Protein AF-A0A7S4LPQ0-F1 (afdb_monomer_lite)

pLDDT: mean 81.37, std 16.53, range [45.31, 95.94]

Secondary structure (DSSP, 8-state):
-TTTTT--SSPEEEEPBHHHHHTT-STT--SB--SSSEE-PBSSS-EEEE-TTSTTSEEEEEB-TT-B-STTT-EEEE--S-EE--EEEE--HHHHHHHHHH-PPPP-

Foldseek 3Di:
DVVVCPPPDQKHKDFAALVCQQAVVAPPDDQAAQDQFKEFHDDDVQFADADPPDPVRGAGWTGHHGGGRHNVGIDRPHDDDDYDTDMGIHHDPVVVVVVVVVCDDPDD

Sequence (108 aa):
CKDAADAGDEDTIRAAKQSELDQRTISGLPETNTEAMSIVGLCPACAGDTHSAAVTGHKRKCFRAGGVINSTEVSDDCLGANVLAVCVVDLSLADHNAAKTTVAPPAP

Structure (mmCIF, N/CA/C/O backbone):
data_AF-A0A7S4LPQ0-F1
#
_entry.id   AF-A0A7S4LPQ0-F1
#
loop_
_atom_site.group_PDB
_atom_site.id
_atom_site.type_symbol
_atom_site.label_atom_id
_atom_site.label_alt_id
_atom_site.label_comp_id
_atom_site.label_asym_id
_atom_site.label_entity_id
_atom_site.label_seq_id
_atom_site.pdbx_PDB_ins_code
_atom_site.Cartn_x
_atom_site.Cartn_y
_atom_site.Cartn_z
_atom_site.occupancy
_atom_site.B_iso_or_equiv
_atom_site.auth_seq_id
_atom_site.auth_comp_id
_atom_site.auth_asym_id
_atom_site.auth_atom_id
_atom_site.pdbx_PDB_model_num
ATOM 1 N N . CYS A 1 1 ? 5.945 -6.845 11.814 1.00 58.69 1 CYS A N 1
ATOM 2 C CA . CYS A 1 1 ? 5.292 -7.989 11.133 1.00 58.69 1 CYS A CA 1
ATOM 3 C C . CYS A 1 1 ? 6.058 -9.304 11.281 1.00 58.69 1 CYS A C 1
ATOM 5 O O . CYS A 1 1 ? 5.411 -10.332 11.392 1.00 58.69 1 CYS A O 1
ATOM 7 N N . LYS A 1 2 ? 7.402 -9.309 11.243 1.00 49.44 2 LYS A N 1
ATOM 8 C CA . LYS A 1 2 ? 8.201 -10.549 11.249 1.00 49.44 2 LYS A CA 1
ATOM 9 C C . LYS A 1 2 ? 8.147 -11.313 12.582 1.00 49.44 2 LYS A C 1
ATOM 11 O O . LYS A 1 2 ? 8.108 -12.532 12.550 1.00 49.44 2 LYS A O 1
ATOM 16 N N . ASP A 1 3 ? 8.063 -10.606 13.705 1.00 47.50 3 ASP A N 1
ATOM 17 C CA . ASP A 1 3 ? 8.036 -11.197 15.058 1.00 47.50 3 ASP A CA 1
ATOM 18 C C . ASP A 1 3 ? 6.631 -11.596 15.531 1.00 47.50 3 ASP A C 1
ATOM 20 O O . ASP A 1 3 ? 6.457 -12.168 16.597 1.00 47.50 3 ASP A O 1
ATOM 24 N N . ALA A 1 4 ? 5.617 -11.266 14.737 1.00 49.56 4 ALA A N 1
ATOM 25 C CA . ALA A 1 4 ? 4.217 -11.419 15.096 1.00 49.56 4 ALA A CA 1
ATOM 26 C C . ALA A 1 4 ? 3.597 -12.695 14.485 1.00 49.56 4 ALA A C 1
ATOM 28 O O . ALA A 1 4 ? 2.559 -13.161 14.927 1.00 49.56 4 ALA A O 1
ATOM 29 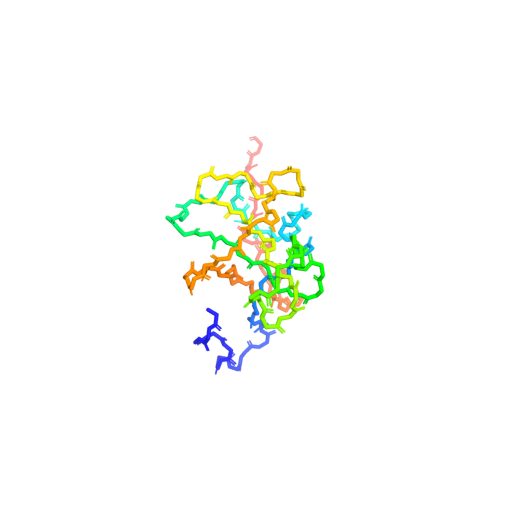N N . ALA A 1 5 ? 4.268 -13.294 13.496 1.00 46.09 5 ALA A N 1
ATOM 30 C CA . ALA A 1 5 ? 3.856 -14.546 12.860 1.00 46.09 5 ALA A CA 1
ATOM 31 C C . ALA A 1 5 ? 4.184 -15.809 13.690 1.00 46.09 5 ALA A C 1
ATOM 33 O O . ALA A 1 5 ? 3.807 -16.902 13.283 1.00 46.09 5 ALA A O 1
ATOM 34 N N . ASP A 1 6 ? 4.902 -15.669 14.813 1.00 45.31 6 ASP A N 1
ATOM 35 C CA . ASP A 1 6 ? 5.357 -16.784 15.667 1.00 45.31 6 ASP A CA 1
ATOM 36 C C . ASP A 1 6 ? 4.479 -16.983 16.922 1.00 45.31 6 ASP A C 1
ATOM 38 O O . ASP A 1 6 ? 4.649 -17.943 17.668 1.00 45.31 6 ASP A O 1
ATOM 42 N N . ALA A 1 7 ? 3.509 -16.091 17.162 1.00 48.59 7 ALA A N 1
ATOM 43 C CA . ALA A 1 7 ? 2.566 -16.213 18.269 1.00 48.59 7 ALA A CA 1
ATOM 44 C C . ALA A 1 7 ? 1.367 -17.066 17.825 1.00 48.59 7 ALA A C 1
ATOM 46 O O . ALA A 1 7 ? 0.451 -16.578 17.174 1.00 48.59 7 ALA A O 1
ATOM 47 N N . GLY A 1 8 ? 1.418 -18.366 18.118 1.00 49.19 8 GLY A N 1
ATOM 48 C CA . GLY A 1 8 ? 0.379 -19.342 17.780 1.00 49.19 8 GLY A CA 1
ATOM 49 C C . GLY A 1 8 ? -0.895 -19.234 18.622 1.00 49.19 8 GLY A C 1
ATOM 50 O O . GLY A 1 8 ? -1.208 -20.173 19.346 1.00 49.19 8 GLY A O 1
ATOM 51 N N . ASP A 1 9 ? -1.631 -18.135 18.490 1.00 49.50 9 ASP A N 1
ATOM 52 C CA . ASP A 1 9 ? -2.990 -17.971 19.015 1.00 49.50 9 ASP A CA 1
ATOM 53 C C . ASP A 1 9 ? -3.812 -17.265 17.924 1.00 49.50 9 ASP A C 1
ATOM 55 O O . ASP A 1 9 ? -3.371 -16.217 17.475 1.00 49.50 9 ASP A O 1
ATOM 59 N N . GLU A 1 10 ? -4.886 -17.919 17.455 1.00 54.53 10 GLU A N 1
ATOM 60 C CA . GLU A 1 10 ? -6.003 -17.637 16.503 1.00 54.53 10 GLU A CA 1
ATOM 61 C C . GLU A 1 10 ? -6.105 -16.314 15.679 1.00 54.53 10 GLU A C 1
ATOM 63 O O . GLU A 1 10 ? -6.946 -16.230 14.780 1.00 54.53 10 GLU A O 1
ATOM 68 N N . ASP A 1 11 ? -5.263 -15.310 15.899 1.00 61.94 11 ASP A N 1
ATOM 69 C CA . ASP A 1 11 ? -5.135 -14.066 15.148 1.00 61.94 11 ASP A CA 1
ATOM 70 C C . ASP A 1 11 ? -4.010 -14.162 14.105 1.00 61.94 11 ASP A C 1
ATOM 72 O O . ASP A 1 11 ? -2.843 -14.439 14.395 1.00 61.94 11 ASP A O 1
ATOM 76 N N . THR A 1 12 ? -4.338 -13.896 12.839 1.00 74.56 12 THR A N 1
ATOM 77 C CA . THR A 1 12 ? -3.337 -13.941 11.764 1.00 74.56 12 THR A CA 1
ATOM 78 C C . THR A 1 12 ? -2.675 -12.582 11.615 1.00 74.56 12 THR A C 1
ATOM 80 O O . THR A 1 12 ? -3.311 -11.603 11.226 1.00 74.56 12 THR A O 1
ATOM 83 N N . ILE A 1 13 ? -1.367 -12.518 11.868 1.00 83.31 13 ILE A N 1
ATOM 84 C CA . ILE A 1 13 ? -0.601 -11.286 11.677 1.00 83.31 13 ILE A CA 1
ATOM 85 C C . ILE A 1 13 ? 0.075 -11.293 10.310 1.00 83.31 13 ILE A C 1
ATOM 87 O O . ILE A 1 13 ? 0.893 -12.157 9.990 1.00 83.31 13 ILE A O 1
ATOM 91 N N . ARG A 1 14 ? -0.243 -10.291 9.489 1.00 88.75 14 ARG A N 1
ATOM 92 C CA . ARG A 1 14 ? 0.272 -10.163 8.120 1.00 88.75 14 ARG A CA 1
ATOM 93 C C . ARG A 1 14 ? 0.611 -8.724 7.768 1.00 88.75 14 ARG A C 1
ATOM 95 O O . ARG A 1 14 ? 0.199 -7.781 8.431 1.00 88.75 14 ARG A O 1
ATOM 102 N N . ALA A 1 15 ? 1.368 -8.532 6.694 1.00 90.94 15 ALA A N 1
ATOM 103 C CA . ALA A 1 15 ? 1.504 -7.201 6.115 1.00 90.94 15 ALA A CA 1
ATOM 104 C C . ALA A 1 15 ? 0.250 -6.832 5.298 1.00 90.94 15 ALA A C 1
ATOM 106 O O . ALA A 1 15 ? -0.379 -7.692 4.674 1.00 90.94 15 ALA A O 1
ATOM 107 N N . ALA A 1 16 ? -0.096 -5.547 5.297 1.00 93.25 16 ALA A N 1
ATOM 108 C CA . ALA A 1 16 ? -1.195 -4.998 4.511 1.00 93.25 16 ALA A CA 1
ATOM 109 C C . ALA A 1 16 ? -0.978 -5.201 3.005 1.00 93.25 16 ALA A C 1
ATOM 111 O O . ALA A 1 16 ? 0.135 -5.044 2.493 1.00 93.25 16 ALA A O 1
ATOM 112 N N . LYS A 1 17 ? -2.054 -5.498 2.276 1.00 94.50 17 LYS A N 1
ATOM 113 C CA . LYS A 1 17 ? -2.075 -5.523 0.808 1.00 94.50 17 LYS A CA 1
ATOM 114 C C . LYS A 1 17 ? -2.180 -4.101 0.263 1.00 94.50 17 LYS A C 1
ATOM 116 O O . LYS A 1 17 ? -2.776 -3.235 0.898 1.00 94.50 17 LYS A O 1
ATOM 121 N N . GLN A 1 18 ? -1.670 -3.867 -0.946 1.00 95.19 18 GLN A N 1
ATOM 122 C CA . GLN A 1 18 ? -1.765 -2.553 -1.590 1.00 95.19 18 GLN A CA 1
ATOM 123 C C . GLN A 1 18 ? -3.220 -2.098 -1.726 1.00 95.19 18 GLN A C 1
ATOM 125 O O . GLN A 1 18 ? -3.540 -0.973 -1.366 1.00 95.19 18 GLN A O 1
ATOM 130 N N . SER A 1 19 ? -4.116 -2.998 -2.135 1.00 94.69 19 SER A N 1
ATOM 131 C CA . SER A 1 19 ? -5.542 -2.694 -2.272 1.00 94.69 19 SER A CA 1
ATOM 132 C C . SER A 1 19 ? -6.207 -2.270 -0.960 1.00 94.69 19 SER A C 1
ATOM 134 O O . SER A 1 19 ? -7.128 -1.464 -0.986 1.00 94.69 19 SER A O 1
ATOM 136 N N . GLU A 1 20 ? -5.759 -2.804 0.181 1.00 94.69 20 GLU A N 1
ATOM 137 C CA . GLU A 1 20 ? -6.307 -2.443 1.495 1.00 94.69 20 GLU A CA 1
ATOM 138 C C . GLU A 1 20 ? -5.864 -1.043 1.930 1.00 94.69 20 GLU A C 1
ATOM 140 O O . GLU A 1 20 ? -6.636 -0.325 2.564 1.00 94.69 20 GLU A O 1
ATOM 145 N N . LEU A 1 21 ? -4.639 -0.645 1.570 1.00 94.88 21 LEU A N 1
ATOM 146 C CA . LEU A 1 21 ? -4.135 0.707 1.806 1.00 94.88 21 LEU A CA 1
ATOM 147 C C . LEU A 1 21 ? -4.803 1.714 0.862 1.00 94.88 21 LEU A C 1
ATOM 149 O O . LEU A 1 21 ? -5.281 2.748 1.316 1.00 94.88 21 LEU A O 1
ATOM 153 N N . ASP A 1 22 ? -4.907 1.377 -0.426 1.00 94.38 22 ASP A N 1
ATOM 154 C CA . ASP A 1 22 ? -5.554 2.210 -1.446 1.00 94.38 22 ASP A CA 1
ATOM 155 C C . ASP A 1 22 ? -7.015 2.522 -1.075 1.00 94.38 22 ASP A C 1
ATOM 157 O O . ASP A 1 22 ? -7.466 3.660 -1.210 1.00 94.38 22 ASP A O 1
ATOM 161 N N . GLN A 1 23 ? -7.744 1.510 -0.589 1.00 94.12 23 GLN A N 1
ATOM 162 C CA . GLN A 1 23 ? -9.166 1.597 -0.230 1.00 94.12 23 GLN A CA 1
ATOM 163 C C . GLN A 1 23 ? -9.409 1.951 1.242 1.00 94.12 23 GLN A C 1
ATOM 165 O O . GLN A 1 23 ? -10.561 2.105 1.644 1.00 94.12 23 GLN A O 1
ATOM 170 N N . ARG A 1 24 ? -8.349 2.056 2.052 1.00 93.94 24 ARG A N 1
ATOM 171 C CA . ARG A 1 24 ? -8.423 2.286 3.503 1.00 93.94 24 ARG A CA 1
ATOM 172 C C . ARG A 1 24 ? -9.362 1.317 4.232 1.00 93.94 24 ARG A C 1
ATOM 174 O O . ARG A 1 24 ? -10.129 1.715 5.104 1.00 93.94 24 ARG A O 1
ATOM 181 N N . THR A 1 25 ? -9.301 0.031 3.896 1.00 93.50 25 THR A N 1
ATOM 182 C CA . THR A 1 25 ? -10.173 -0.988 4.510 1.00 93.50 25 THR A CA 1
ATOM 183 C C . THR A 1 25 ? -9.656 -1.509 5.854 1.00 93.50 25 THR A C 1
ATOM 185 O O . THR A 1 25 ? -10.333 -2.304 6.501 1.00 93.50 25 THR A O 1
ATOM 188 N N . ILE A 1 26 ? -8.458 -1.095 6.281 1.00 92.31 26 ILE A N 1
ATOM 189 C CA . ILE A 1 26 ? -7.853 -1.501 7.556 1.00 92.31 26 ILE A CA 1
ATOM 190 C C . ILE A 1 26 ? -8.373 -0.593 8.670 1.00 92.31 26 ILE A C 1
ATOM 192 O O . ILE A 1 26 ? -8.182 0.624 8.640 1.00 92.31 26 ILE A O 1
ATOM 196 N N . SER A 1 27 ? -8.999 -1.196 9.679 1.00 90.38 27 SER A N 1
ATOM 197 C CA . SER A 1 27 ? -9.453 -0.470 10.866 1.00 90.38 27 SER A CA 1
ATOM 198 C C . SER A 1 27 ? -8.271 0.144 11.620 1.00 90.38 27 SER A C 1
ATOM 200 O O . SER A 1 27 ? -7.246 -0.507 11.811 1.00 90.38 27 SER A O 1
ATOM 202 N N . GLY A 1 28 ? -8.409 1.401 12.045 1.00 89.62 28 GLY A N 1
ATOM 203 C CA . GLY A 1 28 ? -7.358 2.125 12.766 1.00 89.62 28 GLY A CA 1
ATOM 204 C C . GLY A 1 28 ? -6.192 2.616 11.899 1.00 89.62 28 GLY A C 1
ATOM 205 O O . GLY A 1 28 ? -5.257 3.202 12.438 1.00 89.62 28 GLY A O 1
ATOM 206 N N . LEU A 1 29 ? -6.236 2.425 10.574 1.00 92.06 29 LEU A N 1
ATOM 207 C CA . LEU A 1 29 ? -5.239 2.996 9.669 1.00 92.06 29 LEU A CA 1
ATOM 208 C C . LEU A 1 29 ? -5.330 4.536 9.697 1.00 92.06 29 LEU A C 1
ATOM 210 O O . LEU A 1 29 ? -6.409 5.078 9.410 1.00 92.06 29 LEU A O 1
ATOM 214 N N . PRO A 1 30 ? -4.234 5.255 10.014 1.00 93.50 30 PRO A N 1
ATOM 215 C CA . PRO A 1 30 ? -4.244 6.712 10.022 1.00 93.50 30 PRO A CA 1
ATOM 216 C C . PRO A 1 30 ? -4.567 7.267 8.631 1.00 93.50 30 PRO A C 1
ATOM 218 O O . PRO A 1 30 ? -4.386 6.603 7.610 1.00 93.50 30 PRO A O 1
ATOM 221 N N . GLU A 1 31 ? -5.067 8.500 8.584 1.00 94.31 31 GLU A N 1
ATOM 222 C CA . GLU A 1 31 ? -5.370 9.159 7.308 1.00 94.31 31 GLU A CA 1
ATOM 223 C C . GLU A 1 31 ? -4.101 9.469 6.514 1.00 94.31 31 GLU A C 1
ATOM 225 O O . GLU A 1 31 ? -4.099 9.372 5.289 1.00 94.31 31 GLU A O 1
ATOM 230 N N . THR A 1 32 ? -3.015 9.797 7.209 1.00 95.94 32 THR A N 1
ATOM 231 C CA . THR A 1 32 ? -1.722 10.141 6.622 1.00 95.94 32 THR A CA 1
ATOM 232 C C . THR A 1 32 ? -0.623 9.218 7.126 1.00 95.94 32 THR A C 1
ATOM 234 O O . THR A 1 32 ? -0.702 8.638 8.211 1.00 95.94 32 THR A O 1
ATOM 237 N N . ASN A 1 33 ? 0.430 9.078 6.327 1.00 94.44 33 ASN A N 1
ATOM 238 C CA . ASN A 1 33 ? 1.639 8.388 6.736 1.00 94.44 33 ASN A CA 1
ATOM 239 C C . ASN A 1 33 ? 2.383 9.227 7.787 1.00 94.44 33 ASN A C 1
ATOM 241 O O . ASN A 1 33 ? 3.033 10.218 7.456 1.00 94.44 33 ASN A O 1
ATOM 245 N N . THR A 1 34 ? 2.298 8.817 9.049 1.00 94.12 34 THR A N 1
ATOM 246 C CA . THR A 1 34 ? 2.963 9.481 10.180 1.00 94.12 34 THR A CA 1
ATOM 247 C C . THR A 1 34 ? 4.447 9.140 10.304 1.00 94.12 34 THR A C 1
ATOM 249 O O . THR A 1 34 ? 5.144 9.725 11.129 1.00 94.12 34 THR A O 1
ATOM 252 N N . GLU A 1 35 ? 4.938 8.197 9.503 1.00 92.44 35 GLU A N 1
ATOM 253 C CA . GLU A 1 35 ? 6.314 7.722 9.548 1.00 92.44 35 GLU A CA 1
ATOM 254 C C . GLU A 1 35 ? 7.231 8.545 8.638 1.00 92.44 35 GLU A C 1
ATOM 256 O O . GLU A 1 35 ? 6.821 9.113 7.625 1.00 92.44 35 GLU A O 1
ATOM 261 N N . ALA A 1 36 ? 8.527 8.552 8.960 1.00 91.50 36 ALA A N 1
ATOM 262 C CA . ALA A 1 36 ? 9.546 9.218 8.143 1.00 91.50 36 ALA A CA 1
ATOM 263 C C . ALA A 1 36 ? 9.861 8.471 6.829 1.00 91.50 36 ALA A C 1
ATOM 265 O O . ALA A 1 36 ? 10.534 9.005 5.947 1.00 91.50 36 ALA A O 1
ATOM 266 N N . MET A 1 37 ? 9.406 7.223 6.699 1.00 92.56 37 MET A N 1
ATOM 267 C CA . MET A 1 37 ? 9.659 6.351 5.551 1.00 92.56 37 MET A CA 1
ATOM 268 C C . MET A 1 37 ? 8.391 6.127 4.732 1.00 92.56 37 MET A C 1
ATOM 270 O O . MET A 1 37 ? 7.276 6.282 5.221 1.00 92.56 37 MET A O 1
ATOM 274 N N . SER A 1 38 ? 8.561 5.726 3.472 1.00 93.56 38 SER A N 1
ATOM 275 C CA . SER A 1 38 ? 7.418 5.424 2.609 1.00 93.56 38 SER A CA 1
ATOM 276 C C . SER A 1 38 ? 6.776 4.091 2.985 1.00 93.56 38 SER A C 1
ATOM 278 O O . SER A 1 38 ? 7.475 3.088 3.150 1.00 93.56 38 SER A O 1
ATOM 280 N N . ILE A 1 39 ? 5.448 4.080 3.072 1.00 94.19 39 ILE A N 1
ATOM 281 C CA . ILE A 1 39 ? 4.659 2.870 3.302 1.00 94.19 39 ILE A CA 1
ATOM 282 C C . ILE A 1 39 ? 4.379 2.189 1.963 1.00 94.19 39 ILE A C 1
ATOM 284 O O . ILE A 1 39 ? 4.033 2.848 0.986 1.00 94.19 39 ILE A O 1
ATOM 288 N N . VAL A 1 40 ? 4.491 0.866 1.922 1.00 93.69 40 VAL A N 1
ATOM 289 C CA . VAL A 1 40 ? 4.222 0.032 0.746 1.00 93.69 40 VAL A CA 1
ATOM 290 C C . VAL A 1 40 ? 3.303 -1.131 1.106 1.00 93.69 40 VAL A C 1
ATOM 292 O O . VAL A 1 40 ? 3.442 -1.742 2.167 1.00 93.69 40 VAL A O 1
ATOM 295 N N . GLY A 1 41 ? 2.394 -1.475 0.196 1.00 92.50 41 GLY A N 1
ATOM 296 C CA . GLY A 1 41 ? 1.547 -2.655 0.324 1.00 92.50 41 GLY A CA 1
ATOM 297 C C . GLY A 1 41 ? 2.155 -3.905 -0.311 1.00 92.50 41 GLY A C 1
ATOM 298 O O . GLY A 1 41 ? 3.014 -3.843 -1.200 1.00 92.50 41 GLY A O 1
ATOM 299 N N . LEU A 1 42 ? 1.689 -5.071 0.135 1.00 91.69 42 LEU A N 1
ATOM 300 C CA . LEU A 1 42 ? 1.918 -6.340 -0.551 1.00 91.69 42 LEU A CA 1
ATOM 301 C C . LEU A 1 42 ? 1.150 -6.394 -1.877 1.00 91.69 42 LEU A C 1
ATOM 303 O O . LEU A 1 42 ? 0.058 -5.847 -2.010 1.00 91.69 42 LEU A O 1
ATOM 307 N N . CYS A 1 43 ? 1.719 -7.102 -2.847 1.00 90.06 43 CYS A N 1
ATOM 308 C CA . CYS A 1 43 ? 1.066 -7.413 -4.116 1.00 90.06 43 CYS A CA 1
ATOM 309 C C . CYS A 1 43 ? -0.087 -8.425 -3.907 1.00 90.06 43 CYS A C 1
ATOM 311 O O . CYS A 1 43 ? -0.035 -9.189 -2.939 1.00 90.06 43 CYS A O 1
ATOM 313 N N . PRO A 1 44 ? -1.102 -8.496 -4.795 1.00 87.69 44 PRO A N 1
ATOM 314 C CA . PRO A 1 44 ? -1.229 -7.838 -6.106 1.00 87.69 44 PRO A CA 1
ATOM 315 C C . PRO A 1 44 ? -1.535 -6.327 -6.026 1.00 87.69 44 PRO A C 1
ATOM 317 O O . PRO A 1 44 ? -1.752 -5.793 -4.947 1.00 87.69 44 PRO A O 1
ATOM 320 N N . ALA A 1 45 ? -1.511 -5.635 -7.174 1.00 90.25 45 ALA A N 1
ATOM 321 C CA . ALA A 1 45 ? -1.733 -4.183 -7.331 1.00 90.25 45 ALA A CA 1
ATOM 322 C C . ALA A 1 45 ? -0.635 -3.239 -6.796 1.00 90.25 45 ALA A C 1
ATOM 324 O O . ALA A 1 45 ? -0.789 -2.027 -6.860 1.00 90.25 45 ALA A O 1
ATOM 325 N N . CYS A 1 46 ? 0.500 -3.775 -6.349 1.00 91.75 46 CYS A N 1
ATOM 326 C CA . CYS A 1 46 ? 1.649 -3.024 -5.824 1.00 91.75 46 CYS A CA 1
ATOM 327 C C . CYS A 1 46 ? 2.547 -2.373 -6.900 1.00 91.75 46 CYS A C 1
ATOM 329 O O . CYS A 1 46 ? 3.489 -1.661 -6.552 1.00 91.75 46 CYS A O 1
ATOM 331 N N . ALA A 1 47 ? 2.334 -2.695 -8.180 1.00 93.44 47 ALA A N 1
ATOM 332 C CA . ALA A 1 47 ? 3.191 -2.246 -9.272 1.00 93.44 47 ALA A CA 1
ATOM 333 C C . ALA A 1 47 ? 2.909 -0.776 -9.590 1.00 93.44 47 ALA A C 1
ATOM 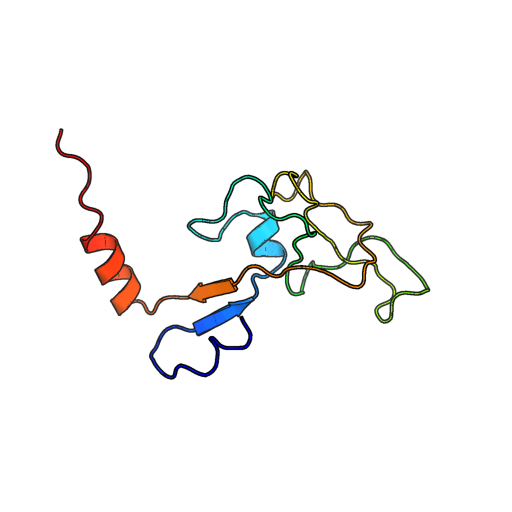335 O O . ALA A 1 47 ? 1.752 -0.406 -9.789 1.00 93.44 47 ALA A O 1
ATOM 336 N N . GLY A 1 48 ? 3.972 0.021 -9.616 1.00 92.94 48 GLY A N 1
ATOM 337 C CA . GLY A 1 48 ? 3.964 1.396 -10.094 1.00 92.94 48 GLY A CA 1
ATOM 338 C C . GLY A 1 48 ? 4.614 1.497 -11.473 1.00 92.94 48 GLY A C 1
ATOM 339 O O . GLY A 1 48 ? 4.478 0.603 -12.317 1.00 92.94 48 GLY A O 1
ATOM 340 N N . ASP A 1 49 ? 5.365 2.573 -11.683 1.00 94.62 49 ASP A N 1
ATOM 341 C CA . ASP A 1 49 ? 5.959 2.903 -12.972 1.00 94.62 49 ASP A CA 1
ATOM 342 C C . ASP A 1 49 ? 6.940 1.837 -13.458 1.00 94.62 49 ASP A C 1
ATOM 344 O O . ASP A 1 49 ? 7.647 1.186 -12.688 1.00 94.62 49 ASP A O 1
ATOM 348 N N . THR A 1 50 ? 7.026 1.670 -14.775 1.00 93.56 50 THR A N 1
ATOM 349 C CA . THR A 1 50 ? 7.991 0.741 -15.372 1.00 93.56 50 THR A CA 1
ATOM 350 C C . THR A 1 50 ? 9.413 1.229 -15.109 1.00 93.56 50 THR A C 1
ATOM 352 O O . THR A 1 50 ? 9.739 2.397 -15.323 1.00 93.56 50 THR A O 1
ATOM 355 N N . HIS A 1 51 ? 10.289 0.330 -14.665 1.00 89.81 51 HIS A N 1
ATOM 356 C CA . HIS A 1 51 ? 11.685 0.658 -14.428 1.00 89.81 51 HIS A CA 1
ATOM 357 C C . HIS A 1 51 ? 12.592 -0.540 -14.677 1.00 89.81 51 HIS A C 1
ATOM 359 O O . HIS A 1 51 ? 12.524 -1.549 -13.980 1.00 89.81 51 HIS A O 1
ATOM 365 N N . SER A 1 52 ? 13.488 -0.401 -15.652 1.00 88.81 52 SER A N 1
ATOM 366 C CA . SER A 1 52 ? 14.374 -1.477 -16.108 1.00 88.81 52 SER A CA 1
ATOM 367 C C . SER A 1 52 ? 15.385 -1.941 -15.059 1.00 88.81 52 SER A C 1
ATOM 369 O O . SER A 1 52 ? 15.853 -3.071 -15.139 1.00 88.81 52 SER A O 1
ATOM 371 N N . ALA A 1 53 ? 15.716 -1.102 -14.072 1.00 84.81 53 ALA A N 1
ATOM 372 C CA . ALA A 1 53 ? 16.598 -1.493 -12.973 1.00 84.81 53 ALA A CA 1
ATOM 373 C C . ALA A 1 53 ? 15.861 -2.218 -11.829 1.00 84.81 53 ALA A C 1
ATOM 375 O O . ALA A 1 53 ? 16.510 -2.736 -10.921 1.00 84.81 53 ALA A O 1
ATOM 376 N N . ALA A 1 54 ? 14.522 -2.258 -11.838 1.00 84.25 54 ALA A N 1
ATOM 377 C CA . ALA A 1 54 ? 13.764 -3.031 -10.862 1.00 84.25 54 ALA A CA 1
ATOM 378 C C . ALA A 1 54 ? 13.735 -4.513 -11.262 1.00 84.25 54 ALA A C 1
ATOM 380 O O . ALA A 1 54 ? 13.470 -4.848 -12.413 1.00 84.25 54 ALA A O 1
ATOM 381 N N . VAL A 1 55 ? 13.928 -5.409 -10.288 1.00 84.31 55 VAL A N 1
ATOM 382 C CA . VAL A 1 55 ? 13.931 -6.873 -10.499 1.00 84.31 55 VAL A CA 1
ATOM 383 C C . VAL A 1 55 ? 12.633 -7.368 -11.147 1.00 84.31 55 VAL A C 1
ATOM 385 O O . VAL A 1 55 ? 12.648 -8.291 -11.952 1.00 84.31 55 VAL A O 1
ATOM 388 N N . THR A 1 56 ? 11.506 -6.742 -10.813 1.00 83.88 56 THR A N 1
ATOM 389 C CA . THR A 1 56 ? 10.175 -7.066 -11.345 1.00 83.88 56 THR A CA 1
ATOM 390 C C . THR A 1 56 ? 9.822 -6.291 -12.617 1.00 83.88 56 THR A C 1
ATOM 392 O O . THR A 1 56 ? 8.722 -6.460 -13.132 1.00 83.88 56 THR A O 1
ATOM 395 N N . GLY A 1 57 ? 10.700 -5.406 -13.101 1.00 89.56 57 GLY A N 1
ATOM 396 C CA . GLY A 1 57 ? 10.427 -4.480 -14.207 1.00 89.56 57 GLY A CA 1
ATOM 397 C C . GLY A 1 57 ? 9.584 -3.256 -13.831 1.00 89.56 57 GLY A C 1
ATOM 398 O O . GLY A 1 57 ? 9.385 -2.377 -14.667 1.00 89.56 57 GLY A O 1
ATOM 399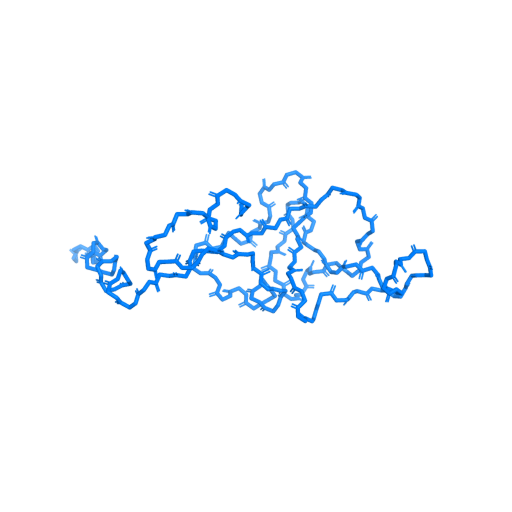 N N . HIS A 1 58 ? 9.126 -3.157 -12.579 1.00 91.38 58 HIS A N 1
ATOM 400 C CA . HIS A 1 58 ? 8.293 -2.062 -12.082 1.00 91.38 58 HIS A CA 1
ATOM 401 C C . HIS A 1 58 ? 8.815 -1.524 -10.750 1.00 91.38 58 HIS A C 1
ATOM 403 O O . HIS A 1 58 ? 9.263 -2.282 -9.886 1.00 91.38 58 HIS A O 1
ATOM 409 N N . LYS A 1 59 ? 8.694 -0.212 -10.557 1.00 91.81 59 LYS A N 1
ATOM 410 C CA . LYS A 1 59 ? 8.745 0.430 -9.242 1.00 91.81 59 LYS A CA 1
ATOM 411 C C . LYS A 1 59 ? 7.561 -0.038 -8.401 1.00 91.81 59 LYS A C 1
ATOM 413 O O . LYS A 1 59 ? 6.637 -0.690 -8.898 1.00 91.81 59 LYS A O 1
ATOM 418 N N . ARG A 1 60 ? 7.587 0.273 -7.107 1.00 91.94 60 ARG A N 1
ATOM 419 C CA . ARG A 1 60 ? 6.451 -0.007 -6.228 1.00 91.94 60 ARG A CA 1
ATOM 420 C C . ARG A 1 60 ? 5.618 1.241 -6.016 1.00 91.94 60 ARG A C 1
ATOM 422 O O . ARG A 1 60 ? 6.162 2.330 -5.867 1.00 91.94 60 ARG A O 1
ATOM 429 N N . LYS A 1 61 ? 4.308 1.040 -5.922 1.00 93.88 61 LYS A N 1
ATOM 430 C CA . LYS A 1 61 ? 3.412 2.019 -5.322 1.00 93.88 61 LYS A CA 1
ATOM 431 C C . LYS A 1 61 ? 3.791 2.247 -3.867 1.00 93.88 61 LYS A C 1
ATOM 433 O O . LYS A 1 61 ? 4.096 1.288 -3.151 1.00 93.88 61 LYS A O 1
ATOM 438 N N . CYS A 1 62 ? 3.773 3.497 -3.428 1.00 94.38 62 CYS A N 1
ATOM 439 C CA . CYS A 1 62 ? 4.005 3.834 -2.034 1.00 94.38 62 CYS A CA 1
ATOM 440 C C . CYS A 1 62 ? 3.279 5.103 -1.590 1.00 94.38 62 CYS A C 1
ATOM 442 O O . CYS A 1 62 ? 2.960 5.981 -2.390 1.00 94.38 62 CYS A O 1
ATOM 444 N N . PHE A 1 63 ? 3.089 5.219 -0.280 1.00 94.56 63 PHE A N 1
ATOM 445 C CA . PHE A 1 63 ? 2.599 6.420 0.386 1.00 94.56 63 PHE A CA 1
ATOM 446 C C . PHE A 1 63 ? 3.787 7.118 1.039 1.00 94.56 63 PHE A C 1
ATOM 448 O O . PHE A 1 63 ? 4.412 6.572 1.954 1.00 94.56 63 PHE A O 1
ATOM 455 N N . ARG A 1 64 ? 4.146 8.304 0.540 1.00 93.25 64 ARG A N 1
ATOM 456 C CA . ARG A 1 64 ? 5.310 9.060 1.029 1.00 93.25 64 ARG A CA 1
ATOM 457 C C . ARG A 1 64 ? 5.082 9.562 2.455 1.00 93.25 64 ARG A C 1
ATOM 459 O O . ARG A 1 64 ? 3.944 9.644 2.907 1.00 93.25 64 ARG A O 1
ATOM 466 N N . ALA A 1 65 ? 6.166 9.888 3.156 1.00 93.25 65 ALA A N 1
ATOM 467 C CA . ALA A 1 65 ? 6.100 10.472 4.495 1.00 93.25 65 ALA A CA 1
ATOM 468 C C . ALA A 1 65 ? 5.194 11.717 4.503 1.00 93.25 65 ALA A C 1
ATOM 470 O O . ALA A 1 65 ? 5.329 12.583 3.637 1.00 93.25 65 ALA A O 1
ATOM 471 N N . GLY A 1 66 ? 4.253 11.777 5.446 1.00 93.50 66 GLY A N 1
ATOM 472 C CA . GLY A 1 66 ? 3.252 12.840 5.564 1.00 93.50 66 GLY A CA 1
ATOM 473 C C . GLY A 1 66 ? 2.126 12.822 4.520 1.00 93.50 66 GLY A C 1
ATOM 474 O O . GLY A 1 66 ? 1.184 13.597 4.661 1.00 93.50 66 GLY A O 1
ATOM 475 N N . GLY A 1 67 ? 2.189 11.967 3.493 1.00 92.25 67 GLY A N 1
ATOM 476 C CA . GLY A 1 67 ? 1.168 11.878 2.442 1.00 92.25 67 GLY A CA 1
ATOM 477 C C . GLY A 1 67 ? -0.089 11.136 2.894 1.00 92.25 67 GLY A C 1
ATOM 478 O O . GLY A 1 67 ? -0.032 10.315 3.815 1.00 92.25 67 GLY A O 1
ATOM 479 N N . VAL A 1 68 ? -1.224 11.402 2.243 1.00 95.38 68 VAL A N 1
ATOM 480 C CA . VAL A 1 68 ? -2.487 10.719 2.553 1.00 95.38 68 VAL A CA 1
ATOM 481 C C . VAL A 1 68 ? -2.429 9.266 2.078 1.00 95.38 68 VAL A C 1
ATOM 483 O O . VAL A 1 68 ? -1.979 8.968 0.971 1.00 95.38 68 VAL A O 1
ATOM 486 N N . ILE A 1 69 ? -2.886 8.337 2.918 1.00 95.00 69 ILE A N 1
ATOM 487 C CA . ILE A 1 69 ? -2.919 6.908 2.597 1.00 95.00 69 ILE A CA 1
ATOM 488 C C . ILE A 1 69 ? -4.224 6.607 1.857 1.00 95.00 69 ILE A C 1
ATOM 490 O O . ILE A 1 69 ? -5.213 6.214 2.468 1.00 95.00 69 ILE A O 1
ATOM 494 N N . ASN A 1 70 ? -4.262 6.866 0.548 1.00 93.69 70 ASN A N 1
ATOM 495 C CA . ASN A 1 70 ? -5.406 6.556 -0.311 1.00 93.69 70 ASN A CA 1
ATOM 496 C C . ASN A 1 70 ? -4.989 6.343 -1.778 1.00 93.69 70 ASN A C 1
ATOM 498 O O . ASN A 1 70 ? -3.913 6.753 -2.207 1.00 93.69 70 ASN A O 1
ATOM 502 N N . SER A 1 71 ? -5.876 5.759 -2.581 1.00 92.62 71 SER A N 1
ATOM 503 C CA . SER A 1 71 ? -5.630 5.494 -4.006 1.00 92.62 71 SER A CA 1
ATOM 504 C C . SER A 1 71 ? -5.336 6.726 -4.874 1.00 92.62 71 SER A C 1
ATOM 506 O O . SER A 1 71 ? -4.896 6.568 -6.007 1.00 92.62 71 SER A O 1
ATOM 508 N N . THR A 1 72 ? -5.639 7.933 -4.398 1.00 92.44 72 THR A N 1
ATOM 509 C CA . THR A 1 72 ? -5.523 9.187 -5.160 1.00 92.44 72 THR A CA 1
ATOM 510 C C . THR A 1 72 ? -4.156 9.846 -4.977 1.00 92.44 72 THR A C 1
ATOM 512 O O . THR A 1 72 ? -3.651 10.468 -5.905 1.00 92.44 72 THR A O 1
ATOM 515 N N . GLU A 1 73 ? -3.553 9.708 -3.796 1.00 90.88 73 GLU A N 1
ATOM 516 C CA . GLU A 1 73 ? -2.250 10.290 -3.442 1.00 90.88 73 GLU A CA 1
ATOM 517 C C . GLU A 1 73 ? -1.110 9.263 -3.412 1.00 90.88 73 GLU A C 1
ATOM 519 O O . GLU A 1 73 ? 0.033 9.588 -3.076 1.00 90.88 73 GLU A O 1
ATOM 524 N N . VAL A 1 74 ? -1.400 8.015 -3.785 1.00 93.75 74 VAL A N 1
ATOM 525 C CA . VAL A 1 74 ? -0.378 6.983 -3.960 1.00 93.75 74 VAL A CA 1
ATOM 526 C C . VAL A 1 74 ? 0.634 7.409 -5.031 1.00 93.75 74 VAL A C 1
ATOM 528 O O . VAL A 1 74 ? 0.280 7.921 -6.090 1.00 93.75 74 VAL A O 1
ATOM 531 N N . SER A 1 75 ? 1.920 7.207 -4.751 1.00 93.56 75 SER A N 1
ATOM 532 C CA . SER A 1 75 ? 3.009 7.489 -5.684 1.00 93.56 75 SER A CA 1
ATOM 533 C C . SER A 1 75 ? 3.438 6.201 -6.375 1.00 93.56 75 SER A C 1
ATOM 535 O O . SER A 1 75 ? 3.757 5.227 -5.700 1.00 93.56 75 SER A O 1
ATOM 537 N N . ASP A 1 76 ? 3.502 6.205 -7.705 1.00 94.12 76 ASP A N 1
ATOM 538 C CA . ASP A 1 76 ? 3.947 5.061 -8.518 1.00 94.12 76 ASP A CA 1
ATOM 539 C C . ASP A 1 76 ? 5.472 5.005 -8.729 1.00 94.12 76 ASP A C 1
ATOM 541 O O . ASP A 1 76 ? 6.000 4.037 -9.276 1.00 94.12 76 ASP A O 1
ATOM 545 N N . ASP A 1 77 ? 6.200 6.019 -8.260 1.00 90.31 77 ASP A N 1
ATOM 546 C CA . ASP A 1 77 ? 7.613 6.237 -8.588 1.00 90.31 77 ASP A CA 1
ATOM 547 C C . ASP A 1 77 ? 8.584 5.732 -7.501 1.00 90.31 77 ASP A C 1
ATOM 549 O O . ASP A 1 77 ? 9.746 6.143 -7.420 1.00 90.31 77 ASP A O 1
ATOM 553 N N . CYS A 1 78 ? 8.133 4.850 -6.608 1.00 87.88 78 CYS A N 1
ATOM 554 C CA . CYS A 1 78 ? 8.922 4.512 -5.429 1.00 87.88 78 CYS A CA 1
ATOM 555 C C . CYS A 1 78 ? 9.929 3.397 -5.720 1.00 87.88 78 CYS A C 1
ATOM 557 O O . CYS A 1 78 ? 9.595 2.214 -5.846 1.00 87.88 78 CYS A O 1
ATOM 559 N N . LEU A 1 79 ? 11.200 3.798 -5.787 1.00 76.88 79 LEU A N 1
ATOM 560 C CA . LEU A 1 79 ? 12.358 2.923 -5.924 1.00 76.88 79 LEU A CA 1
ATOM 561 C C . LEU A 1 79 ? 13.366 3.261 -4.813 1.00 76.88 79 LEU A C 1
ATOM 563 O O . LEU A 1 79 ? 14.183 4.165 -4.954 1.00 76.88 79 LEU A O 1
ATOM 567 N N . GLY A 1 80 ? 13.278 2.570 -3.677 1.00 69.62 80 GLY A N 1
ATOM 568 C CA . GLY A 1 80 ? 14.134 2.825 -2.516 1.00 69.62 80 GLY A CA 1
ATOM 569 C C . GLY 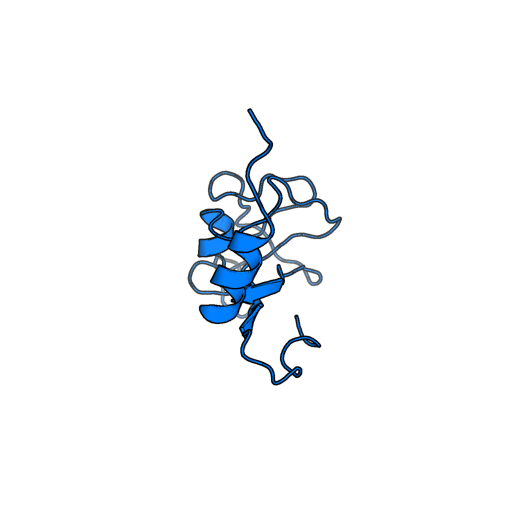A 1 80 ? 14.362 1.573 -1.673 1.00 69.62 80 GLY A C 1
ATOM 570 O O . GLY A 1 80 ? 13.522 0.676 -1.651 1.00 69.62 80 GLY A O 1
ATOM 571 N N . ALA A 1 81 ? 15.512 1.513 -0.993 1.00 66.00 81 ALA A N 1
ATOM 572 C CA . ALA A 1 81 ? 15.921 0.357 -0.188 1.00 66.00 81 ALA A CA 1
ATOM 573 C C . ALA A 1 81 ? 15.168 0.241 1.150 1.00 66.00 81 ALA A C 1
ATOM 575 O O . ALA A 1 81 ? 14.978 -0.866 1.644 1.00 66.00 81 ALA A O 1
ATOM 576 N N . ASN A 1 82 ? 14.719 1.367 1.718 1.00 83.06 82 ASN A N 1
ATOM 577 C CA . ASN A 1 82 ? 14.049 1.405 3.017 1.00 83.06 82 ASN A CA 1
ATOM 578 C C . ASN A 1 82 ? 12.584 1.804 2.845 1.00 83.06 82 ASN A C 1
ATOM 580 O O . ASN A 1 82 ? 12.271 2.932 2.464 1.00 83.06 82 ASN A O 1
ATOM 584 N N . VAL A 1 83 ? 11.695 0.857 3.121 1.00 88.88 83 VAL A N 1
ATOM 585 C CA . VAL A 1 83 ? 10.242 1.013 3.047 1.00 88.88 83 VAL A CA 1
ATOM 586 C C . VAL A 1 83 ? 9.605 0.339 4.253 1.00 88.88 83 VAL A C 1
ATOM 588 O O . VAL A 1 83 ? 10.140 -0.637 4.780 1.00 88.88 83 VAL A O 1
ATOM 591 N N . LEU A 1 84 ? 8.453 0.848 4.674 1.00 91.12 84 LEU A N 1
ATOM 592 C CA . LEU A 1 84 ? 7.667 0.290 5.767 1.00 91.12 84 LEU A CA 1
ATOM 593 C C . LEU A 1 84 ? 6.455 -0.461 5.232 1.00 91.12 84 LEU A C 1
ATOM 595 O O . LEU A 1 84 ? 5.847 -0.058 4.246 1.00 91.12 84 LEU A O 1
ATOM 599 N N . ALA A 1 85 ? 6.068 -1.529 5.916 1.00 90.12 85 ALA A N 1
ATOM 600 C CA . ALA A 1 85 ? 4.806 -2.212 5.670 1.00 90.12 85 ALA A CA 1
ATOM 601 C C . ALA A 1 85 ? 3.912 -2.067 6.901 1.00 90.12 85 ALA A C 1
ATOM 603 O O . ALA A 1 85 ? 4.384 -2.212 8.030 1.00 90.12 85 ALA A O 1
ATOM 604 N N . VAL A 1 86 ? 2.622 -1.822 6.682 1.00 91.62 86 VAL A N 1
ATOM 605 C CA . VAL A 1 86 ? 1.635 -1.808 7.767 1.00 91.62 86 VAL A CA 1
ATOM 606 C C . VAL A 1 86 ? 1.408 -3.241 8.239 1.00 91.62 86 VAL A C 1
ATOM 608 O O . VAL A 1 86 ? 1.172 -4.136 7.425 1.00 91.62 86 VAL A O 1
ATOM 611 N N . CYS A 1 87 ? 1.499 -3.458 9.549 1.00 91.25 87 CYS A N 1
ATOM 612 C CA . CYS A 1 87 ? 1.170 -4.728 10.183 1.00 91.25 87 CYS A CA 1
ATOM 613 C C . CYS A 1 87 ? -0.335 -4.767 10.446 1.00 91.25 87 CYS A C 1
ATOM 615 O O . CYS A 1 87 ? -0.855 -3.905 11.147 1.00 91.25 87 CYS A O 1
ATOM 617 N N . VAL A 1 88 ? -1.018 -5.753 9.881 1.00 90.25 88 VAL A N 1
ATOM 618 C CA . VAL A 1 88 ? -2.438 -6.017 10.099 1.00 90.25 88 VAL A CA 1
ATOM 619 C C . VAL A 1 88 ? -2.545 -7.229 11.006 1.00 90.25 88 VAL A C 1
ATOM 621 O O . VAL A 1 88 ? -1.876 -8.236 10.773 1.00 90.25 88 VAL A O 1
ATOM 624 N N . VAL A 1 89 ? -3.373 -7.107 12.035 1.00 87.62 89 VAL A N 1
ATOM 625 C CA . VAL A 1 89 ? -3.811 -8.222 12.870 1.00 87.62 89 VAL A CA 1
ATOM 626 C C . VAL A 1 89 ? -5.232 -8.537 12.425 1.00 87.62 89 VAL A C 1
ATOM 628 O O . VAL A 1 89 ? -6.131 -7.718 12.624 1.00 87.62 89 VAL A O 1
ATOM 631 N N . ASP A 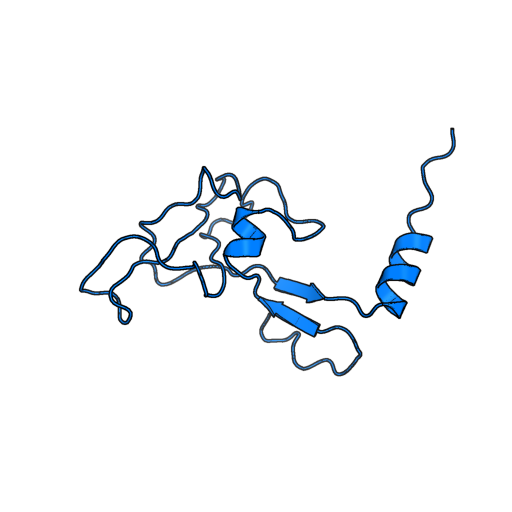1 90 ? -5.421 -9.661 11.739 1.00 83.69 90 ASP A N 1
ATOM 632 C CA . ASP A 1 90 ? -6.759 -10.172 11.455 1.00 83.69 90 ASP A CA 1
ATOM 633 C C . ASP A 1 90 ? -7.233 -10.904 12.704 1.00 83.69 90 ASP A C 1
ATOM 635 O O . ASP A 1 90 ? -6.633 -11.915 13.077 1.00 83.69 90 ASP A O 1
ATOM 639 N N . LEU A 1 91 ? -8.274 -10.372 13.348 1.00 79.25 91 LEU A N 1
ATOM 640 C CA . LEU A 1 91 ? -8.789 -10.985 14.559 1.00 79.25 91 LEU A CA 1
ATOM 641 C C . LEU A 1 91 ? -9.656 -12.200 14.216 1.00 79.25 91 LEU A C 1
ATOM 643 O O . LEU A 1 91 ? -10.354 -12.220 13.194 1.00 79.25 91 LEU A O 1
ATOM 647 N N . SER A 1 92 ? -9.673 -13.207 15.082 1.00 72.69 92 SER A N 1
ATOM 64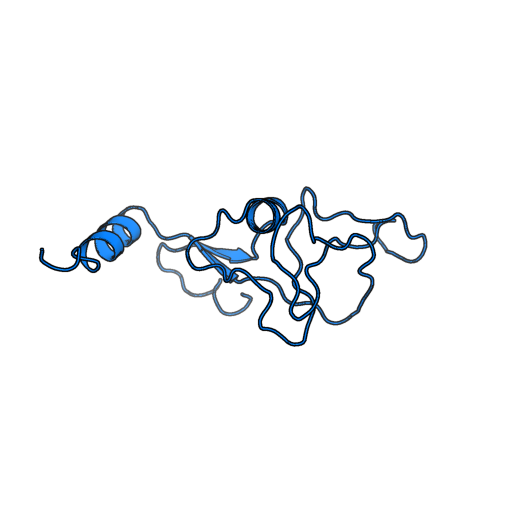8 C CA . SER A 1 92 ? -10.678 -14.264 14.974 1.00 72.69 92 SER A CA 1
ATOM 649 C C . SER A 1 92 ? -12.094 -13.677 15.157 1.00 72.69 92 SER A C 1
ATOM 651 O O . SER A 1 92 ? -12.288 -12.615 15.760 1.00 72.69 92 SER A O 1
ATOM 653 N N . LEU A 1 93 ? -13.143 -14.348 14.656 1.00 67.38 93 LEU A N 1
ATOM 654 C CA . LEU A 1 93 ? -14.522 -13.883 14.892 1.00 67.38 93 LEU A CA 1
ATOM 655 C C . LEU A 1 93 ? -14.866 -13.808 16.391 1.00 67.38 93 LEU A C 1
ATOM 657 O O . LEU A 1 93 ? -15.715 -13.000 16.773 1.00 67.38 93 LEU A O 1
ATOM 661 N N . ALA A 1 94 ? -14.247 -14.635 17.236 1.00 65.12 94 ALA A N 1
ATOM 662 C CA . ALA A 1 94 ? -14.451 -14.582 18.680 1.00 65.12 94 ALA A CA 1
ATOM 663 C C . ALA A 1 94 ? -13.863 -13.284 19.262 1.00 65.12 94 ALA A C 1
ATOM 665 O O . ALA A 1 94 ? -14.556 -12.561 19.985 1.00 65.12 94 ALA A O 1
ATOM 666 N N . ASP A 1 95 ? -12.653 -12.928 18.837 1.00 66.06 95 ASP A N 1
ATOM 667 C CA . ASP A 1 95 ? -11.932 -11.740 19.299 1.00 66.06 95 ASP A CA 1
ATOM 668 C C . ASP A 1 95 ? -12.525 -10.442 18.741 1.00 66.06 95 ASP A C 1
ATOM 670 O O . ASP A 1 95 ? -12.669 -9.451 19.462 1.00 66.06 95 ASP A O 1
ATOM 674 N N . HIS A 1 96 ? -13.010 -10.454 17.496 1.00 63.38 96 HIS A N 1
ATOM 675 C CA . HIS A 1 96 ? -13.767 -9.340 16.922 1.00 63.38 96 HIS A CA 1
ATOM 676 C C . HIS A 1 96 ? -15.033 -9.004 17.730 1.00 63.38 96 HIS A C 1
ATOM 678 O O . HIS A 1 96 ? -15.345 -7.826 17.939 1.00 63.38 96 HIS A O 1
ATOM 684 N N . ASN A 1 97 ? -15.775 -10.015 18.195 1.00 62.06 97 ASN A N 1
ATOM 685 C CA . ASN A 1 97 ? -16.978 -9.802 19.005 1.00 62.06 97 ASN A CA 1
ATOM 686 C C . ASN A 1 97 ? -16.639 -9.322 20.427 1.00 62.06 97 ASN A C 1
ATOM 688 O O . ASN A 1 97 ? -17.353 -8.476 20.978 1.00 62.06 97 ASN A O 1
ATOM 692 N N . ALA A 1 98 ? -15.531 -9.801 20.999 1.00 61.84 98 ALA A N 1
ATOM 693 C CA . ALA A 1 98 ? -15.023 -9.323 22.281 1.00 61.84 98 ALA A CA 1
ATOM 694 C C . ALA A 1 98 ? -14.602 -7.843 22.208 1.00 61.84 98 ALA A C 1
ATOM 696 O O . ALA A 1 98 ? -15.075 -7.037 23.010 1.00 61.84 98 ALA A O 1
ATOM 697 N N . ALA A 1 99 ? -13.826 -7.452 21.190 1.00 60.72 99 ALA A N 1
ATOM 698 C CA . ALA A 1 99 ? -13.385 -6.069 20.981 1.00 60.72 99 ALA A CA 1
ATOM 699 C C . ALA A 1 99 ? -14.559 -5.098 20.764 1.00 60.72 99 ALA A C 1
ATOM 701 O O . ALA A 1 99 ? -14.560 -3.974 21.273 1.00 60.72 99 ALA A O 1
ATOM 702 N N . LYS A 1 100 ? -15.608 -5.539 20.057 1.00 57.25 100 LYS A N 1
ATOM 703 C CA . LYS A 1 100 ? -16.830 -4.748 19.859 1.00 57.25 100 LYS A CA 1
ATOM 704 C C . LYS A 1 100 ? -17.610 -4.526 21.161 1.00 57.25 100 LYS A C 1
ATOM 706 O O . LYS A 1 100 ? -18.273 -3.503 21.301 1.00 57.25 100 LYS A O 1
ATOM 711 N N . THR A 1 101 ? -17.522 -5.454 22.112 1.00 51.03 101 THR A N 1
ATOM 712 C CA . THR A 1 101 ? -18.215 -5.362 23.408 1.00 51.03 101 THR A CA 1
ATOM 713 C C . THR A 1 101 ? -17.545 -4.351 24.349 1.00 51.03 101 THR A C 1
ATOM 715 O O . THR A 1 101 ? -18.212 -3.770 25.201 1.00 51.03 101 THR A O 1
ATOM 718 N N . THR A 1 102 ? -16.246 -4.081 24.180 1.00 52.34 102 THR A N 1
ATOM 719 C CA . THR A 1 102 ? -15.506 -3.116 25.014 1.00 52.34 102 THR A CA 1
ATOM 720 C C . THR A 1 102 ? -15.727 -1.657 24.594 1.00 52.34 102 THR A C 1
ATOM 722 O O . THR A 1 102 ? -15.578 -0.755 25.416 1.00 52.34 102 THR A O 1
ATOM 725 N N . VAL A 1 103 ? -16.140 -1.401 23.349 1.00 51.19 103 VAL A N 1
ATOM 726 C CA . VAL A 1 103 ? -16.535 -0.061 22.884 1.00 51.19 103 VAL A CA 1
ATOM 727 C C . VAL A 1 103 ? -18.042 0.107 23.085 1.00 51.19 103 VAL A C 1
ATOM 729 O O . VAL A 1 103 ? -18.829 0.086 22.139 1.00 51.19 103 VAL A O 1
ATOM 732 N N . ALA A 1 104 ? -18.471 0.244 24.341 1.00 50.00 104 ALA A N 1
ATOM 733 C CA . ALA A 1 104 ? -19.807 0.764 24.615 1.00 50.00 104 ALA A CA 1
ATOM 734 C C . ALA A 1 104 ? -19.910 2.187 24.018 1.00 50.00 104 ALA A C 1
ATOM 736 O O . ALA A 1 104 ? -18.975 2.977 24.188 1.00 50.00 104 ALA A O 1
ATOM 737 N N . PRO A 1 105 ? -20.999 2.538 23.307 1.00 50.41 105 PRO A N 1
ATOM 738 C CA . PRO A 1 105 ? -21.193 3.902 22.827 1.00 50.41 105 PRO A CA 1
ATOM 739 C C . PRO A 1 105 ? -21.188 4.874 24.020 1.00 50.41 105 PRO A C 1
ATOM 741 O O . PRO A 1 105 ? -21.686 4.506 25.090 1.00 50.41 105 PRO A O 1
ATOM 744 N N . PRO A 1 106 ? -20.638 6.097 23.875 1.00 49.34 106 PRO A N 1
ATOM 745 C CA . PRO A 1 106 ? -20.757 7.100 24.925 1.00 49.34 106 PRO A CA 1
ATOM 746 C C . PRO A 1 106 ? -22.243 7.308 25.240 1.00 49.34 106 PRO A C 1
ATOM 748 O O . PRO A 1 106 ? -23.072 7.390 24.332 1.00 49.34 106 PRO A O 1
ATOM 751 N N . ALA A 1 107 ? -22.561 7.307 26.537 1.00 52.41 107 ALA A N 1
ATOM 752 C CA . ALA A 1 107 ? -23.911 7.519 27.045 1.00 52.41 107 ALA A CA 1
ATOM 753 C C . ALA A 1 107 ? -24.514 8.825 26.475 1.00 52.41 107 ALA A C 1
ATOM 755 O O . ALA A 1 107 ? -23.748 9.755 26.207 1.00 52.41 107 ALA A O 1
ATOM 756 N N . PRO A 1 108 ? -25.845 8.869 26.258 1.00 56.50 108 PRO A N 1
ATOM 757 C CA . PRO A 1 108 ? -26.529 9.981 25.593 1.00 56.50 108 PRO A CA 1
ATOM 758 C C . PRO A 1 108 ? -26.388 11.323 26.319 1.00 56.50 108 PRO A C 1
ATOM 760 O O . PRO A 1 108 ? -26.265 11.322 27.566 1.00 56.50 108 PRO A O 1
#

Radius of gyration: 16.35 Å; chains: 1; bounding box: 43×32×43 Å

Organism: Oxyrrhis marina (NCBI:txid2969)